Protein AF-A0A3N0DQQ3-F1 (afdb_monomer_lite)

pLDDT: mean 76.66, std 18.9, range [33.22, 97.44]

Sequence (135 aa):
MKTFFYFTVLVLVSVAINAQTIEINTVYLTKAGSRTKVYVDDNISRATQVFGAPSDTKDYFFEMDNKKGKIYTYNGNKVYTIDNKIVSFDIKTNKVLLGIDGNKTFKIGDKIMETKRVIPHGPDRTTTLIDLKFL

Organism: Sinomicrobium pectinilyticum (NCBI:txid1084421)

Structure (mmCIF, N/CA/C/O backbone):
data_AF-A0A3N0DQQ3-F1
#
_entry.id   AF-A0A3N0DQQ3-F1
#
loop_
_atom_site.group_PDB
_atom_site.id
_atom_site.type_symbol
_atom_site.label_atom_id
_atom_site.label_alt_id
_atom_site.label_comp_id
_atom_site.label_asym_id
_atom_site.label_entit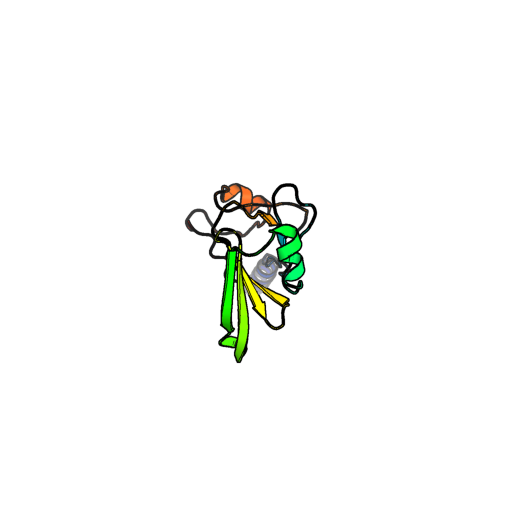y_id
_atom_site.label_seq_id
_atom_site.pdbx_PDB_ins_code
_atom_site.Cartn_x
_atom_site.Cartn_y
_atom_site.Cartn_z
_atom_site.occupancy
_atom_site.B_iso_or_equiv
_atom_site.auth_seq_id
_atom_site.auth_comp_id
_atom_site.auth_asym_id
_atom_site.auth_atom_id
_atom_site.pdbx_PDB_model_num
ATOM 1 N N . MET A 1 1 ? 13.206 4.659 -59.802 1.00 52.31 1 MET A N 1
ATOM 2 C CA . MET A 1 1 ? 14.107 4.713 -58.623 1.00 52.31 1 MET A CA 1
ATOM 3 C C . MET A 1 1 ? 13.576 5.506 -57.422 1.00 52.31 1 MET A C 1
ATOM 5 O O . MET A 1 1 ? 14.165 5.379 -56.363 1.00 52.31 1 MET A O 1
ATOM 9 N N . LYS A 1 2 ? 12.478 6.279 -57.511 1.00 45.12 2 LYS A N 1
ATOM 10 C CA . LYS A 1 2 ? 11.919 6.995 -56.339 1.00 45.12 2 LYS A CA 1
ATOM 11 C C . LYS A 1 2 ? 11.077 6.104 -55.412 1.00 45.12 2 LYS A C 1
ATOM 13 O O . LYS A 1 2 ? 11.059 6.313 -54.209 1.00 45.12 2 LYS A O 1
ATOM 18 N N . THR A 1 3 ? 10.447 5.063 -55.952 1.00 49.50 3 THR A N 1
ATOM 19 C CA . THR A 1 3 ? 9.556 4.146 -55.219 1.00 49.50 3 THR A CA 1
ATOM 20 C C . THR A 1 3 ? 10.288 3.229 -54.233 1.00 49.50 3 THR A C 1
ATOM 22 O O . THR A 1 3 ? 9.722 2.853 -53.216 1.00 49.50 3 THR A O 1
ATOM 25 N N . PHE A 1 4 ? 11.565 2.922 -54.491 1.00 49.66 4 PHE A N 1
ATOM 26 C CA . PHE A 1 4 ? 12.389 2.082 -53.609 1.00 49.66 4 PHE A CA 1
ATOM 27 C C . PHE A 1 4 ? 12.829 2.823 -52.333 1.00 49.66 4 PHE A C 1
ATOM 29 O O . PHE A 1 4 ? 13.098 2.197 -51.316 1.00 49.66 4 PHE A O 1
ATOM 36 N N . PHE A 1 5 ? 12.857 4.161 -52.374 1.00 50.91 5 PHE A N 1
ATOM 37 C CA . PHE A 1 5 ? 13.305 5.006 -51.265 1.00 50.91 5 PHE A CA 1
ATOM 38 C C . PHE A 1 5 ? 12.234 5.176 -50.174 1.00 50.91 5 PHE A C 1
ATOM 40 O O . PHE A 1 5 ? 12.557 5.333 -49.002 1.00 50.91 5 PHE A O 1
ATOM 47 N N . TYR A 1 6 ? 10.949 5.103 -50.535 1.00 52.97 6 TYR A N 1
ATOM 48 C CA . TYR A 1 6 ? 9.854 5.180 -49.559 1.00 52.97 6 TYR A CA 1
ATOM 49 C C . TYR A 1 6 ? 9.724 3.902 -48.721 1.00 52.97 6 TYR A C 1
ATOM 51 O O . TYR A 1 6 ? 9.336 3.971 -47.558 1.00 52.97 6 TYR A O 1
ATOM 59 N N . PHE A 1 7 ? 10.094 2.746 -49.282 1.00 52.38 7 PHE A N 1
ATOM 60 C CA . PHE A 1 7 ? 9.996 1.467 -48.579 1.00 52.38 7 PHE A CA 1
ATOM 61 C C . PHE A 1 7 ? 11.063 1.327 -47.482 1.00 52.38 7 PHE A C 1
ATOM 63 O O . PHE A 1 7 ? 10.773 0.829 -46.399 1.00 52.38 7 PHE A O 1
ATOM 70 N N . THR A 1 8 ? 12.278 1.838 -47.706 1.00 54.16 8 THR A N 1
ATOM 71 C CA . THR A 1 8 ? 13.352 1.835 -46.697 1.00 54.16 8 THR A CA 1
ATOM 72 C C . THR A 1 8 ? 13.105 2.814 -45.551 1.00 54.16 8 THR A C 1
ATOM 74 O O . THR A 1 8 ? 13.442 2.502 -44.412 1.00 54.16 8 THR A O 1
ATOM 77 N N . VAL A 1 9 ? 12.471 3.964 -45.808 1.00 56.81 9 VAL A N 1
ATOM 78 C CA . VAL A 1 9 ? 12.106 4.915 -44.743 1.00 56.81 9 VAL A CA 1
ATOM 79 C C . VAL A 1 9 ? 10.997 4.353 -43.846 1.00 56.81 9 VAL A C 1
ATOM 81 O O . VAL A 1 9 ? 11.048 4.554 -42.638 1.00 56.81 9 VAL A O 1
ATOM 84 N N . LEU A 1 10 ? 10.039 3.590 -44.387 1.00 51.88 10 LEU A N 1
ATOM 85 C CA . LEU A 1 10 ? 8.933 3.034 -43.594 1.00 51.88 10 LEU A CA 1
ATOM 86 C C . LEU A 1 10 ? 9.384 1.926 -42.619 1.00 51.88 10 LEU A C 1
ATOM 88 O O . LEU A 1 10 ? 8.867 1.841 -41.509 1.00 51.88 10 LEU A O 1
ATOM 92 N N . VAL A 1 11 ? 10.377 1.113 -43.001 1.00 55.00 11 VAL A N 1
ATOM 93 C CA . VAL A 1 11 ? 10.891 0.001 -42.172 1.00 55.00 11 VAL A CA 1
ATOM 94 C C . VAL A 1 11 ? 11.769 0.491 -41.007 1.00 55.00 11 VAL A C 1
ATOM 96 O O . VAL A 1 11 ? 11.850 -0.166 -39.971 1.00 55.00 11 VAL A O 1
ATOM 99 N N . LEU A 1 12 ? 12.395 1.668 -41.125 1.00 51.56 12 LEU A N 1
ATOM 100 C CA . LEU A 1 12 ? 13.224 2.240 -40.054 1.00 51.56 12 LEU A CA 1
ATOM 101 C C . LEU A 1 12 ? 12.407 2.878 -38.918 1.00 51.56 12 LEU A C 1
ATOM 103 O O . LEU A 1 12 ? 12.894 2.950 -37.792 1.00 51.56 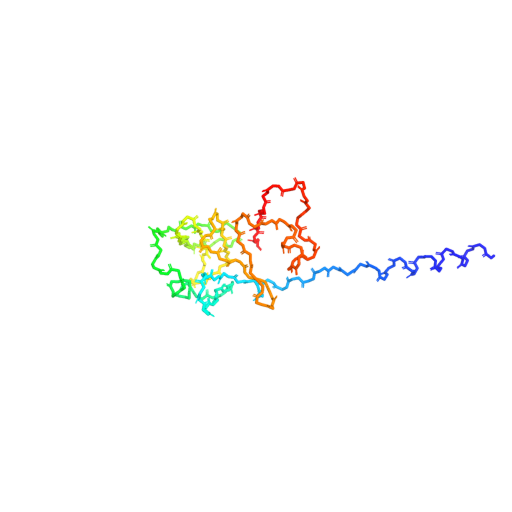12 LEU A O 1
ATOM 107 N N . VAL A 1 13 ? 11.167 3.307 -39.172 1.00 54.28 13 VAL A N 1
ATOM 108 C CA . VAL A 1 13 ? 10.329 3.963 -38.147 1.00 54.28 13 VAL A CA 1
ATOM 109 C C . VAL A 1 13 ? 9.654 2.946 -37.213 1.00 54.28 13 VAL A C 1
ATOM 111 O O . VAL A 1 13 ? 9.339 3.274 -36.072 1.00 54.28 13 VAL A O 1
ATOM 114 N N . SER A 1 14 ? 9.488 1.686 -37.631 1.00 50.72 14 SER A N 1
ATOM 115 C CA . SER A 1 14 ? 8.808 0.655 -36.828 1.00 50.72 14 SER A CA 1
ATOM 116 C C . SER A 1 14 ? 9.621 0.097 -35.651 1.00 50.72 14 SER A C 1
ATOM 118 O O . SER A 1 14 ? 9.061 -0.615 -34.825 1.00 50.72 14 SER A O 1
ATOM 120 N N . VAL A 1 15 ? 10.919 0.402 -35.538 1.00 54.41 15 VAL A N 1
ATOM 121 C CA . VAL A 1 15 ? 11.809 -0.236 -34.542 1.00 54.41 15 VAL A CA 1
ATOM 122 C C . VAL A 1 15 ? 11.965 0.560 -33.234 1.00 54.41 15 VAL A C 1
ATOM 124 O O . VAL A 1 15 ? 12.674 0.122 -32.334 1.00 54.41 15 VAL A O 1
ATOM 127 N N . ALA A 1 16 ? 11.317 1.721 -33.092 1.00 54.69 16 ALA A N 1
ATOM 128 C CA . ALA A 1 16 ? 11.574 2.644 -31.976 1.00 54.69 16 ALA A CA 1
ATOM 129 C C . ALA A 1 16 ? 10.427 2.788 -30.955 1.00 54.69 16 ALA A C 1
ATOM 131 O O . ALA A 1 16 ? 10.449 3.715 -30.148 1.00 54.69 16 ALA A O 1
ATOM 132 N N . ILE A 1 17 ? 9.438 1.891 -30.950 1.00 53.88 17 ILE A N 1
ATOM 133 C CA . ILE A 1 17 ? 8.350 1.914 -29.959 1.00 53.88 17 ILE A CA 1
ATOM 134 C C . ILE A 1 17 ? 8.542 0.744 -28.991 1.00 53.88 17 ILE A C 1
ATOM 136 O O . ILE A 1 17 ? 7.972 -0.328 -29.162 1.00 53.88 17 ILE A O 1
ATOM 140 N N . ASN A 1 18 ? 9.358 0.951 -27.957 1.00 54.47 18 ASN A N 1
ATOM 141 C CA . ASN A 1 18 ? 9.358 0.078 -26.786 1.00 54.47 18 ASN A CA 1
ATOM 142 C C . ASN A 1 18 ? 8.302 0.604 -25.810 1.00 54.47 18 ASN A C 1
ATOM 144 O O . ASN A 1 18 ? 8.567 1.531 -25.046 1.00 54.47 18 ASN A O 1
ATOM 148 N N . ALA A 1 19 ? 7.096 0.037 -25.847 1.00 53.28 19 ALA A N 1
ATOM 149 C CA . ALA A 1 19 ? 6.123 0.262 -24.785 1.00 53.28 19 ALA A CA 1
ATOM 150 C C . ALA A 1 19 ? 6.708 -0.268 -23.465 1.00 53.28 19 ALA A C 1
ATOM 152 O O . ALA A 1 19 ? 7.153 -1.415 -23.391 1.00 53.28 19 ALA A O 1
ATOM 153 N N . GLN A 1 20 ? 6.743 0.564 -22.421 1.00 58.34 20 GLN A N 1
ATOM 154 C CA . GLN A 1 20 ? 7.175 0.093 -21.109 1.00 58.34 20 GLN A CA 1
ATOM 155 C C . GLN A 1 20 ? 6.133 -0.867 -20.552 1.00 58.34 20 GLN A C 1
ATOM 157 O O . GLN A 1 20 ? 5.000 -0.473 -20.293 1.00 58.34 20 GLN A O 1
ATOM 162 N N . THR A 1 21 ? 6.534 -2.117 -20.347 1.00 59.94 21 THR A N 1
ATOM 163 C CA . THR A 1 21 ? 5.707 -3.101 -19.652 1.00 59.94 21 THR A CA 1
ATOM 164 C C . THR A 1 21 ? 6.112 -3.076 -18.185 1.00 59.94 21 THR A C 1
ATOM 166 O O . THR A 1 21 ? 7.126 -3.657 -17.809 1.00 59.94 21 THR A O 1
ATOM 169 N N . ILE A 1 22 ? 5.365 -2.335 -17.363 1.00 63.75 22 ILE A N 1
ATOM 170 C CA . ILE A 1 22 ? 5.439 -2.495 -15.908 1.00 63.75 22 ILE A CA 1
ATOM 171 C C . ILE A 1 22 ? 4.443 -3.589 -15.562 1.00 63.75 22 ILE A C 1
ATOM 173 O O . ILE A 1 22 ? 3.235 -3.395 -15.682 1.00 63.75 22 ILE A O 1
ATOM 177 N N . GLU A 1 23 ? 4.948 -4.745 -15.153 1.00 67.56 23 GLU A N 1
ATOM 178 C CA . GLU A 1 23 ? 4.090 -5.799 -14.632 1.00 67.56 23 GLU A CA 1
ATOM 179 C C . GLU A 1 23 ? 3.461 -5.322 -13.320 1.00 67.56 23 GLU A C 1
ATOM 181 O O . GLU A 1 23 ? 4.166 -5.045 -12.349 1.00 67.56 23 GLU A O 1
ATOM 186 N N . ILE A 1 24 ? 2.131 -5.227 -13.274 1.00 64.06 24 ILE A N 1
ATOM 187 C CA . ILE A 1 24 ? 1.386 -4.764 -12.089 1.00 64.06 24 ILE A CA 1
ATOM 188 C C . ILE A 1 24 ? 1.743 -5.579 -10.838 1.00 64.06 24 ILE A C 1
ATOM 190 O O . ILE A 1 24 ? 1.867 -5.019 -9.750 1.00 64.06 24 ILE A O 1
ATOM 194 N N . ASN A 1 25 ? 2.036 -6.869 -11.006 1.00 69.62 25 ASN A N 1
ATOM 195 C CA . ASN A 1 25 ? 2.428 -7.778 -9.926 1.00 69.62 25 ASN A CA 1
ATOM 196 C C . ASN A 1 25 ? 3.780 -7.417 -9.280 1.00 69.62 25 ASN A C 1
ATOM 198 O O . ASN A 1 25 ? 4.142 -7.971 -8.244 1.00 69.62 25 ASN A O 1
ATOM 202 N N . THR A 1 26 ? 4.538 -6.487 -9.867 1.00 77.00 26 THR A N 1
ATOM 203 C CA . THR A 1 26 ? 5.810 -5.991 -9.318 1.00 77.00 26 THR A CA 1
ATOM 204 C C . THR A 1 26 ? 5.642 -4.743 -8.454 1.00 77.00 26 THR A C 1
ATOM 206 O O . THR A 1 26 ? 6.581 -4.353 -7.754 1.00 77.00 26 THR A O 1
ATOM 209 N N . VAL A 1 27 ? 4.456 -4.128 -8.467 1.00 83.44 27 VAL A N 1
ATOM 210 C CA . VAL A 1 27 ? 4.138 -2.946 -7.666 1.00 83.44 27 VAL A CA 1
ATOM 211 C C . VAL A 1 27 ? 3.733 -3.384 -6.263 1.00 83.44 27 VAL A C 1
ATOM 213 O O . VAL A 1 27 ? 2.863 -4.235 -6.087 1.00 83.44 27 VAL A O 1
ATOM 216 N N . TYR A 1 28 ? 4.357 -2.791 -5.247 1.00 90.00 28 TYR A N 1
ATOM 217 C CA . TYR A 1 28 ? 4.082 -3.130 -3.855 1.00 90.00 28 TYR A CA 1
ATOM 218 C C . TYR A 1 28 ? 4.030 -1.915 -2.943 1.00 90.00 28 TYR A C 1
ATOM 220 O O . TYR A 1 28 ? 4.707 -0.910 -3.154 1.00 90.00 28 TYR A O 1
ATOM 228 N N . LEU A 1 29 ? 3.294 -2.053 -1.847 1.00 91.31 29 LEU A N 1
ATOM 229 C CA . LEU A 1 29 ? 3.358 -1.141 -0.719 1.00 91.31 29 LEU A CA 1
ATOM 230 C C . LEU A 1 29 ? 4.270 -1.690 0.370 1.00 91.31 29 LEU A C 1
ATOM 232 O O . LEU A 1 29 ? 4.338 -2.893 0.630 1.00 91.31 29 LEU A O 1
ATOM 236 N N . THR A 1 30 ? 4.950 -0.788 1.064 1.00 92.62 30 THR A N 1
ATOM 237 C CA . THR A 1 30 ? 5.681 -1.121 2.281 1.00 92.62 30 THR A CA 1
ATOM 238 C C . THR A 1 30 ? 5.736 0.064 3.243 1.00 92.62 30 THR A C 1
ATOM 240 O O . THR A 1 30 ? 5.342 1.186 2.921 1.00 92.62 30 THR A O 1
ATOM 243 N N . LYS A 1 31 ? 6.213 -0.187 4.459 1.00 91.44 31 LYS A N 1
ATOM 244 C CA . LYS A 1 31 ? 6.480 0.835 5.472 1.00 91.44 31 LYS A CA 1
ATOM 245 C C . LYS A 1 31 ? 7.987 1.043 5.570 1.00 91.44 31 LYS A C 1
ATOM 247 O O . LYS A 1 31 ? 8.746 0.081 5.478 1.00 91.44 31 LYS A O 1
ATOM 252 N N . ALA A 1 32 ? 8.431 2.277 5.798 1.00 86.56 32 ALA A N 1
ATOM 253 C CA . ALA A 1 32 ? 9.847 2.554 6.035 1.00 86.56 32 ALA A CA 1
ATOM 254 C C . ALA A 1 32 ? 10.406 1.659 7.162 1.00 86.56 32 ALA A C 1
ATOM 256 O O . ALA A 1 32 ? 9.809 1.562 8.235 1.00 86.56 32 ALA A O 1
ATOM 257 N N . GLY A 1 33 ? 11.525 0.980 6.892 1.00 84.38 33 GLY A N 1
ATOM 258 C CA . GLY A 1 33 ? 12.158 0.027 7.813 1.00 84.38 33 GLY A CA 1
ATOM 259 C C . GLY A 1 33 ? 11.542 -1.380 7.833 1.00 84.38 33 GLY A C 1
ATOM 260 O O . GLY A 1 33 ? 12.116 -2.278 8.445 1.00 84.38 33 GLY A O 1
ATOM 261 N N . SER A 1 34 ? 10.417 -1.610 7.150 1.00 87.31 34 SER A N 1
ATOM 262 C CA . SER A 1 34 ? 9.841 -2.946 6.984 1.00 87.31 34 SER A CA 1
ATOM 263 C C . SER A 1 34 ? 10.536 -3.699 5.850 1.00 87.31 34 SER A C 1
ATOM 265 O O . SER A 1 34 ? 10.813 -3.138 4.793 1.00 87.31 34 SER A O 1
ATOM 267 N N . ARG A 1 35 ? 10.778 -5.000 6.046 1.00 85.69 35 ARG A N 1
ATOM 268 C CA . ARG A 1 35 ? 11.185 -5.920 4.965 1.00 85.69 35 ARG A CA 1
ATOM 269 C C . ARG A 1 35 ? 9.990 -6.540 4.245 1.00 85.69 35 ARG A C 1
ATOM 271 O O . ARG A 1 35 ? 10.146 -7.169 3.203 1.00 85.69 35 ARG A O 1
ATOM 278 N N . THR A 1 36 ? 8.802 -6.380 4.815 1.00 90.06 36 THR A N 1
ATOM 279 C CA . THR A 1 36 ? 7.573 -6.968 4.305 1.00 90.06 36 THR A CA 1
ATOM 280 C C . THR A 1 36 ? 6.955 -6.054 3.258 1.00 90.06 36 THR A C 1
ATOM 282 O O . THR A 1 36 ? 6.789 -4.850 3.477 1.00 90.06 36 THR A O 1
ATOM 285 N N . LYS A 1 37 ? 6.604 -6.654 2.125 1.00 92.12 37 LYS A N 1
ATOM 286 C CA . LYS A 1 37 ? 5.952 -6.018 0.983 1.00 92.12 37 LYS A CA 1
ATOM 287 C C . LYS A 1 37 ? 4.517 -6.533 0.880 1.00 92.12 37 LYS A C 1
ATOM 289 O O . LYS A 1 37 ? 4.250 -7.668 1.285 1.00 92.12 37 LYS A O 1
ATOM 294 N N . VAL A 1 38 ? 3.635 -5.673 0.389 1.00 92.94 38 VAL A N 1
ATOM 295 C CA . VAL A 1 38 ? 2.212 -5.940 0.172 1.00 92.94 38 VAL A CA 1
ATOM 296 C C . VAL A 1 38 ? 1.925 -5.708 -1.302 1.00 92.94 38 VAL A C 1
ATOM 298 O O . VAL A 1 38 ? 2.095 -4.587 -1.778 1.00 92.94 38 VAL A O 1
ATOM 301 N N . TYR A 1 39 ? 1.518 -6.750 -2.003 1.00 92.56 39 TYR A N 1
ATOM 302 C CA . TYR A 1 39 ? 1.231 -6.726 -3.432 1.00 92.56 39 TYR A CA 1
ATOM 303 C C . TYR A 1 39 ? -0.278 -6.710 -3.690 1.00 92.56 39 TYR A C 1
ATOM 305 O O . TYR A 1 39 ? -1.089 -6.925 -2.785 1.00 92.56 39 TYR A O 1
ATOM 313 N N . VAL A 1 40 ? -0.658 -6.452 -4.939 1.00 90.69 40 VAL A N 1
ATOM 314 C CA . VAL A 1 40 ? -1.984 -6.851 -5.434 1.00 90.69 40 VAL A CA 1
ATOM 315 C C . VAL A 1 40 ? -2.097 -8.382 -5.338 1.00 90.69 40 VAL A C 1
ATOM 317 O O . VAL A 1 40 ? -1.084 -9.077 -5.347 1.00 90.69 40 VAL A O 1
ATOM 320 N N . ASP A 1 41 ? -3.313 -8.894 -5.161 1.00 92.62 41 ASP A N 1
ATOM 321 C CA . ASP A 1 41 ? -3.669 -10.298 -4.898 1.00 92.62 41 ASP A CA 1
ATOM 322 C C . ASP A 1 41 ? -3.232 -10.885 -3.548 1.00 92.62 41 ASP A C 1
ATOM 324 O O . ASP A 1 41 ? -3.725 -11.954 -3.160 1.00 92.62 41 ASP A O 1
ATOM 328 N N . ASP A 1 42 ? -2.394 -10.185 -2.776 1.00 94.69 42 ASP A N 1
ATOM 329 C CA . ASP A 1 42 ? -2.103 -10.581 -1.400 1.00 94.69 42 ASP A CA 1
ATOM 330 C C . ASP A 1 42 ? -3.384 -10.601 -0.555 1.00 94.69 42 ASP A C 1
ATOM 332 O O . ASP A 1 42 ? -4.327 -9.826 -0.742 1.00 94.69 42 ASP A O 1
ATOM 336 N N . ASN A 1 43 ? -3.405 -11.469 0.455 1.00 96.81 43 ASN A N 1
ATOM 337 C CA . ASN A 1 43 ? -4.460 -11.443 1.457 1.00 96.81 43 ASN A CA 1
ATOM 338 C C . ASN A 1 43 ? -4.343 -10.178 2.325 1.00 96.81 43 ASN A C 1
ATOM 340 O O . ASN A 1 43 ? -3.243 -9.784 2.715 1.00 96.81 43 ASN A O 1
ATOM 344 N N . ILE A 1 44 ? -5.473 -9.592 2.729 1.00 96.25 44 ILE A N 1
ATOM 345 C CA . ILE A 1 44 ? -5.489 -8.385 3.573 1.00 96.25 44 ILE A CA 1
ATOM 346 C C . ILE A 1 44 ? -4.708 -8.527 4.892 1.00 96.25 44 ILE A C 1
ATOM 348 O O . ILE A 1 44 ? -4.157 -7.549 5.400 1.00 96.25 44 ILE A O 1
ATOM 352 N N . SER A 1 45 ? -4.577 -9.742 5.435 1.00 96.12 45 SER A N 1
ATOM 353 C CA . SER A 1 45 ? -3.731 -10.004 6.608 1.00 96.12 45 SER A CA 1
ATOM 354 C C . SER A 1 45 ? -2.278 -9.562 6.402 1.00 96.12 45 SER A C 1
ATOM 356 O O . SER A 1 45 ? -1.643 -9.103 7.352 1.00 96.12 45 SER A O 1
ATOM 358 N N . ARG A 1 46 ? -1.768 -9.604 5.164 1.00 95.38 46 ARG A N 1
ATOM 359 C CA . ARG A 1 46 ? -0.435 -9.111 4.808 1.00 95.38 46 ARG A CA 1
ATOM 360 C C . ARG A 1 46 ? -0.320 -7.605 5.012 1.00 95.38 46 ARG A C 1
ATOM 362 O O . ARG A 1 46 ? 0.645 -7.151 5.620 1.00 95.38 46 ARG A O 1
ATOM 369 N N . ALA A 1 47 ? -1.322 -6.834 4.590 1.00 94.31 47 ALA A N 1
ATOM 370 C CA . ALA A 1 47 ? -1.371 -5.396 4.848 1.00 94.31 47 ALA A CA 1
ATOM 371 C C . ALA A 1 47 ? -1.416 -5.103 6.353 1.00 94.31 47 ALA A C 1
ATOM 373 O O . ALA A 1 47 ? -0.675 -4.247 6.834 1.00 94.31 47 ALA A O 1
ATOM 374 N N . THR A 1 48 ? -2.201 -5.870 7.113 1.00 94.25 48 THR A N 1
ATOM 375 C CA . THR A 1 48 ? -2.277 -5.737 8.575 1.00 94.25 48 THR A CA 1
ATOM 376 C C . THR A 1 48 ? -0.938 -6.034 9.262 1.00 94.25 48 THR A C 1
ATOM 378 O O . THR A 1 48 ? -0.571 -5.346 10.212 1.00 94.25 48 THR A O 1
ATOM 381 N N . GLN A 1 49 ? -0.149 -6.989 8.758 1.00 93.88 49 GLN A N 1
ATOM 382 C CA . GLN A 1 49 ? 1.208 -7.252 9.262 1.00 93.88 49 GLN A CA 1
ATOM 383 C C . GLN A 1 49 ? 2.162 -6.065 9.047 1.00 93.88 49 GLN A C 1
ATOM 385 O O . GLN A 1 49 ? 3.020 -5.811 9.890 1.00 93.88 49 GLN A O 1
ATOM 390 N N . VAL A 1 50 ? 2.039 -5.343 7.927 1.00 93.25 50 VAL A N 1
ATOM 391 C CA . VAL A 1 50 ? 2.950 -4.233 7.584 1.00 93.25 50 VAL A CA 1
ATOM 392 C C . VAL A 1 50 ? 2.519 -2.911 8.209 1.00 93.25 50 VAL A C 1
ATOM 394 O O . VAL A 1 50 ? 3.350 -2.148 8.709 1.00 93.25 50 VAL A O 1
ATOM 397 N N . PHE A 1 51 ? 1.224 -2.620 8.160 1.00 93.00 51 PHE A N 1
ATOM 398 C CA . PHE A 1 51 ? 0.675 -1.315 8.514 1.00 93.00 51 PHE A CA 1
ATOM 399 C C . PHE A 1 51 ? 0.027 -1.285 9.904 1.00 93.00 51 PHE A C 1
ATOM 401 O O . PHE A 1 51 ? -0.264 -0.195 10.397 1.00 93.00 51 PHE A O 1
ATOM 408 N N . GLY A 1 52 ? -0.122 -2.440 10.561 1.00 93.31 52 GLY A N 1
ATOM 409 C CA . GLY A 1 52 ? -0.847 -2.587 11.823 1.00 93.31 52 GLY A CA 1
ATOM 410 C C . GLY A 1 52 ? -2.350 -2.740 11.597 1.00 93.31 52 GLY A C 1
ATOM 411 O O . GLY A 1 52 ? -2.791 -3.050 10.494 1.00 93.31 52 GLY A O 1
ATOM 412 N N . ALA A 1 53 ? -3.154 -2.526 12.637 1.00 95.44 53 ALA A N 1
ATOM 413 C CA . ALA A 1 53 ? -4.608 -2.550 12.500 1.00 95.44 53 ALA A CA 1
ATOM 414 C C . ALA A 1 53 ? -5.114 -1.362 11.651 1.00 95.44 53 ALA A C 1
ATOM 416 O O . ALA A 1 53 ? -4.568 -0.257 11.758 1.00 95.44 53 ALA A O 1
ATOM 417 N N . PRO A 1 54 ? -6.153 -1.557 10.817 1.00 96.25 54 PRO A N 1
ATOM 418 C CA . PRO A 1 54 ? -6.799 -0.457 10.111 1.00 96.25 54 PRO A CA 1
ATOM 419 C C . PRO A 1 54 ? -7.493 0.478 11.110 1.00 96.25 54 PRO A C 1
ATOM 421 O O . PRO A 1 54 ? -8.031 0.037 12.123 1.00 96.25 54 PRO A O 1
ATOM 424 N N . SER A 1 55 ? -7.520 1.773 10.806 1.00 96.56 55 SER A N 1
ATOM 425 C CA . SER A 1 55 ? -8.270 2.765 11.584 1.00 96.56 55 SER A CA 1
ATOM 426 C C . SER A 1 55 ? -9.770 2.741 11.284 1.00 96.56 55 SER A C 1
ATOM 428 O O . SER A 1 55 ? -10.556 3.245 12.075 1.00 96.56 55 SER A O 1
ATOM 430 N N . ASP A 1 56 ? -10.159 2.216 10.120 1.00 97.44 56 ASP A N 1
ATOM 431 C CA . ASP A 1 56 ? -11.551 2.101 9.680 1.00 97.44 56 ASP A CA 1
ATOM 432 C C . ASP A 1 56 ? -11.684 0.954 8.669 1.00 97.44 56 ASP A C 1
ATOM 434 O O . ASP A 1 56 ? -10.754 0.689 7.901 1.00 97.44 56 ASP A O 1
ATOM 438 N N . THR A 1 57 ? -12.828 0.272 8.664 1.00 97.44 57 THR A N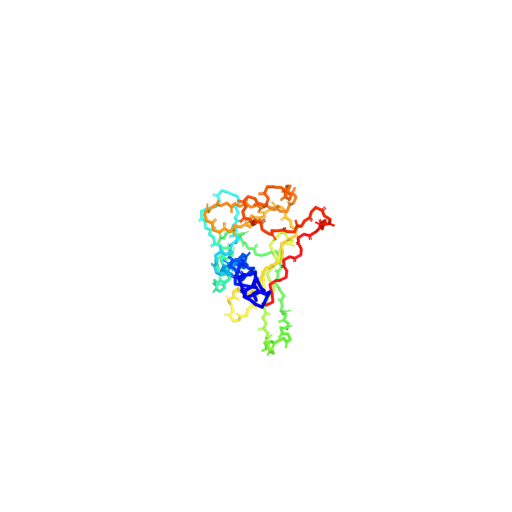 1
ATOM 439 C CA . THR A 1 57 ? -13.167 -0.777 7.692 1.00 97.44 57 THR A CA 1
ATOM 440 C C . THR A 1 57 ? -14.612 -0.604 7.252 1.00 97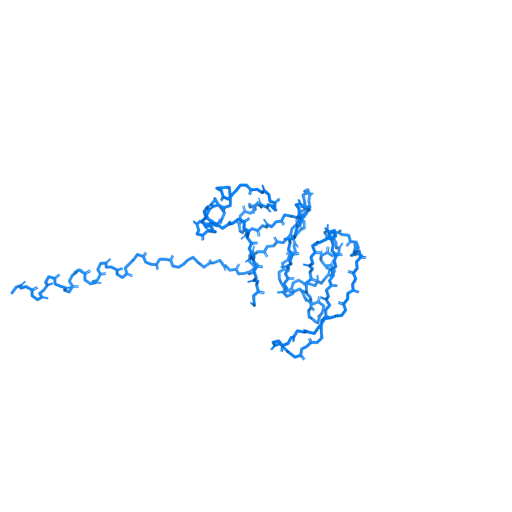.44 57 THR A C 1
ATOM 442 O O . THR A 1 57 ? -15.514 -0.588 8.085 1.00 97.44 57 THR A O 1
ATOM 445 N N . LYS A 1 58 ? -14.836 -0.497 5.941 1.00 96.75 58 LYS A N 1
ATOM 446 C CA . LYS A 1 58 ? -16.164 -0.269 5.356 1.00 96.75 58 LYS A CA 1
ATOM 447 C C . LYS A 1 58 ? -16.441 -1.246 4.233 1.00 96.75 58 LYS A C 1
ATOM 449 O O . LYS A 1 58 ? -15.539 -1.563 3.462 1.00 96.75 58 LYS A O 1
ATOM 454 N N . ASP A 1 59 ? -17.687 -1.683 4.124 1.00 95.94 59 ASP A N 1
ATOM 455 C CA . ASP A 1 59 ? -18.132 -2.429 2.953 1.00 95.94 59 ASP A CA 1
ATOM 456 C C . ASP A 1 59 ? -18.229 -1.484 1.747 1.00 95.94 59 ASP A C 1
ATOM 458 O O . ASP A 1 59 ? -18.602 -0.315 1.877 1.00 95.94 59 ASP A O 1
ATOM 462 N N . TYR A 1 60 ? -17.864 -1.989 0.573 1.00 91.50 60 TYR A N 1
ATOM 463 C CA . TYR A 1 60 ? -17.896 -1.250 -0.683 1.00 91.50 60 TYR A CA 1
ATOM 464 C C . TYR A 1 60 ? -18.372 -2.149 -1.814 1.00 91.50 60 TYR A C 1
ATOM 466 O O . TYR A 1 60 ? -18.055 -3.339 -1.855 1.00 91.50 60 TYR A O 1
ATOM 474 N N . PHE A 1 61 ? -19.156 -1.581 -2.721 1.00 91.31 61 PHE A N 1
ATOM 475 C CA . PHE A 1 61 ? -19.665 -2.291 -3.881 1.00 91.31 61 PHE A CA 1
ATOM 476 C C . PHE A 1 61 ? -18.805 -1.950 -5.097 1.00 91.31 61 PHE A C 1
ATOM 478 O O . PHE A 1 61 ? -18.740 -0.794 -5.508 1.00 91.31 61 PHE A O 1
ATOM 485 N N . PHE A 1 62 ? -18.127 -2.959 -5.640 1.00 85.38 62 PHE A N 1
ATOM 486 C CA . PHE A 1 62 ? -17.315 -2.839 -6.844 1.00 85.38 62 PHE A CA 1
ATOM 487 C C . PHE A 1 62 ? -18.227 -3.050 -8.052 1.00 85.38 62 PHE A C 1
ATOM 489 O O . PHE A 1 62 ? -18.563 -4.185 -8.389 1.00 85.38 62 PHE A O 1
ATOM 496 N N . GLU A 1 63 ? -18.657 -1.947 -8.670 1.00 82.81 63 GLU A N 1
ATOM 497 C CA . GLU A 1 63 ? -19.644 -1.956 -9.761 1.00 82.81 63 GLU A CA 1
ATOM 498 C C . GLU A 1 63 ? -19.184 -2.783 -10.967 1.00 82.81 63 GLU A C 1
ATOM 500 O O . GLU A 1 63 ? -19.989 -3.502 -11.552 1.00 82.81 63 GLU A O 1
ATOM 505 N N . MET A 1 64 ? -17.890 -2.730 -11.297 1.00 79.12 64 MET A N 1
ATOM 506 C CA . MET A 1 64 ? -17.323 -3.455 -12.440 1.00 79.12 64 MET A CA 1
ATOM 507 C C . MET A 1 64 ? -17.415 -4.977 -12.286 1.00 79.12 64 MET A C 1
ATOM 509 O O . MET A 1 64 ? -17.660 -5.676 -13.265 1.00 79.12 64 MET A O 1
ATOM 513 N N . ASP A 1 65 ? -17.279 -5.478 -11.059 1.00 80.50 65 ASP A N 1
ATOM 514 C CA . ASP A 1 65 ? -17.263 -6.914 -10.770 1.00 80.50 65 ASP A CA 1
ATOM 515 C C . ASP A 1 65 ? -18.598 -7.430 -10.225 1.00 80.50 65 ASP A C 1
ATOM 517 O O . ASP A 1 65 ? -18.737 -8.626 -9.966 1.00 80.50 65 ASP A O 1
ATOM 521 N N . ASN A 1 66 ? -19.577 -6.542 -10.000 1.00 88.25 66 ASN A N 1
ATOM 522 C CA . ASN A 1 66 ? -20.831 -6.841 -9.303 1.00 88.25 66 ASN A CA 1
ATOM 523 C C . ASN A 1 66 ? -20.597 -7.586 -7.967 1.00 88.25 66 ASN A C 1
ATOM 525 O O . ASN A 1 66 ? -21.339 -8.496 -7.585 1.00 88.25 66 ASN A O 1
ATOM 529 N N . LYS A 1 67 ? -19.522 -7.219 -7.256 1.00 90.69 67 LYS A N 1
ATOM 530 C CA . LYS A 1 67 ? -19.088 -7.868 -6.014 1.00 90.69 67 LYS A CA 1
ATOM 531 C C . LYS A 1 67 ? -19.059 -6.888 -4.852 1.00 90.69 67 LYS A C 1
ATOM 533 O O . LYS A 1 67 ? -18.702 -5.717 -4.984 1.00 90.69 67 LYS A O 1
ATOM 538 N N . LYS A 1 68 ? -19.397 -7.399 -3.668 1.00 91.88 68 LYS A N 1
ATOM 539 C CA . LYS A 1 68 ? -19.135 -6.701 -2.409 1.00 91.88 68 LYS A CA 1
ATOM 540 C C . LYS A 1 68 ? -17.705 -6.983 -1.986 1.00 91.88 68 LYS A C 1
ATOM 542 O O . LYS A 1 68 ? -17.272 -8.130 -1.960 1.00 91.88 68 LYS A O 1
ATOM 547 N N . GLY A 1 69 ? -17.010 -5.937 -1.594 1.00 94.75 69 GLY A N 1
ATOM 548 C CA . GLY A 1 69 ? -15.710 -6.043 -0.974 1.00 94.75 69 GLY A CA 1
ATOM 549 C C . GLY A 1 69 ? -15.578 -5.057 0.173 1.00 94.75 69 GLY A C 1
ATOM 550 O O . GLY A 1 69 ? -16.575 -4.557 0.701 1.00 94.75 69 GLY A O 1
ATOM 551 N N . LYS A 1 70 ? -14.343 -4.807 0.597 1.00 96.94 70 LYS A N 1
ATOM 552 C CA . LYS A 1 70 ? -14.054 -3.973 1.766 1.00 96.94 70 LYS A CA 1
ATOM 553 C C . LYS A 1 70 ? -12.962 -2.964 1.477 1.00 96.94 70 LYS A C 1
ATOM 555 O O . LYS A 1 70 ? -11.998 -3.258 0.770 1.00 96.94 70 LYS A O 1
ATOM 560 N N . ILE A 1 71 ? -13.106 -1.796 2.086 1.00 97.06 71 ILE A N 1
ATOM 561 C CA . ILE A 1 71 ? -12.104 -0.739 2.134 1.00 97.06 71 ILE A CA 1
ATOM 562 C C . ILE A 1 71 ? -11.515 -0.726 3.537 1.00 97.06 71 ILE A C 1
ATOM 564 O O . ILE A 1 71 ? -12.231 -0.482 4.508 1.00 97.06 71 ILE A O 1
ATOM 568 N N . TYR A 1 72 ? -10.207 -0.930 3.628 1.00 97.19 72 TYR A N 1
ATOM 569 C CA . TYR A 1 72 ? -9.437 -0.825 4.860 1.00 97.19 72 TYR A CA 1
ATOM 570 C C . TYR A 1 72 ? -8.648 0.478 4.845 1.00 97.19 72 TYR A C 1
ATOM 572 O O . TYR A 1 72 ? -7.852 0.715 3.936 1.00 97.19 72 TYR A O 1
ATOM 580 N N . THR A 1 73 ? -8.860 1.332 5.842 1.00 96.25 73 THR A N 1
ATOM 581 C CA . THR A 1 73 ? -8.141 2.606 5.946 1.00 96.25 73 THR A CA 1
ATOM 582 C C . THR A 1 73 ? -6.963 2.468 6.901 1.00 96.25 73 THR A C 1
ATOM 584 O O . THR A 1 73 ? -7.142 2.129 8.066 1.00 96.25 73 THR A O 1
ATOM 587 N N . TYR A 1 74 ? -5.761 2.795 6.430 1.00 94.12 74 TYR A N 1
ATOM 588 C CA . TYR A 1 74 ? -4.523 2.812 7.204 1.00 94.12 74 TYR A CA 1
ATOM 589 C C . TYR A 1 74 ? -3.895 4.203 7.138 1.00 94.12 74 TYR A C 1
ATOM 591 O O . TYR A 1 74 ? -3.265 4.577 6.146 1.00 94.12 74 TYR A O 1
ATOM 599 N N . ASN A 1 75 ? -4.038 4.984 8.213 1.00 89.69 75 ASN A N 1
ATOM 600 C CA . ASN A 1 75 ? -3.469 6.335 8.305 1.00 89.69 75 ASN A CA 1
ATOM 601 C C . ASN A 1 75 ? -3.832 7.235 7.100 1.00 89.69 75 ASN A C 1
ATOM 603 O O . ASN A 1 75 ? -2.969 7.915 6.541 1.00 89.69 75 ASN A O 1
ATOM 607 N N . GLY A 1 76 ? -5.096 7.194 6.668 1.00 90.06 76 GLY A N 1
ATOM 608 C CA . GLY A 1 76 ? -5.609 7.971 5.532 1.00 90.06 76 GLY A CA 1
ATOM 609 C C . GLY A 1 76 ? -5.359 7.363 4.146 1.00 90.06 76 GLY A C 1
ATOM 610 O O . GLY A 1 76 ? -5.952 7.836 3.180 1.00 90.06 76 GLY A O 1
ATOM 611 N N . ASN A 1 77 ? -4.544 6.309 4.039 1.00 92.06 77 ASN A N 1
ATOM 612 C CA . ASN A 1 77 ? -4.419 5.500 2.823 1.00 92.06 77 ASN A CA 1
ATOM 613 C C . ASN A 1 77 ? -5.477 4.398 2.830 1.00 92.06 77 ASN A C 1
ATOM 615 O O . ASN A 1 77 ? -5.873 3.946 3.906 1.00 92.06 77 ASN A O 1
ATOM 619 N N . LYS A 1 78 ? -5.918 3.940 1.662 1.00 95.06 78 LYS A N 1
ATOM 620 C CA . LYS A 1 78 ? -6.950 2.908 1.545 1.00 95.06 78 LYS A CA 1
ATOM 621 C C . LYS A 1 78 ? -6.429 1.694 0.793 1.00 95.06 78 LYS A C 1
ATOM 623 O O . LYS A 1 78 ? -5.731 1.827 -0.208 1.00 95.06 78 LYS A O 1
ATOM 628 N N . VAL A 1 79 ? -6.812 0.521 1.277 1.00 95.12 79 VAL A N 1
ATOM 629 C CA . VAL A 1 79 ? -6.603 -0.771 0.623 1.00 95.12 79 VAL A CA 1
ATOM 630 C C . VAL A 1 79 ? -7.975 -1.340 0.292 1.00 95.12 79 VAL A C 1
ATOM 632 O O . VAL A 1 79 ? -8.822 -1.474 1.177 1.00 95.12 79 VAL A O 1
ATOM 635 N N . TYR A 1 80 ? -8.196 -1.642 -0.979 1.00 94.88 80 TYR A N 1
ATOM 636 C CA . TYR A 1 80 ? -9.446 -2.174 -1.504 1.00 94.88 80 TYR A CA 1
ATOM 637 C C . TYR A 1 80 ? -9.316 -3.680 -1.656 1.00 94.88 80 TYR A C 1
ATOM 639 O O . TYR A 1 80 ? -8.292 -4.171 -2.134 1.00 94.88 80 TYR A O 1
ATOM 647 N N . THR A 1 81 ? -10.347 -4.411 -1.247 1.00 95.81 81 THR A N 1
ATOM 648 C CA . THR A 1 81 ? -10.331 -5.872 -1.280 1.00 95.81 81 THR A CA 1
ATOM 649 C C . THR A 1 81 ? -11.623 -6.454 -1.810 1.00 95.81 81 THR A C 1
ATOM 651 O O . THR A 1 81 ? -12.694 -5.917 -1.537 1.00 95.81 81 THR A O 1
ATOM 654 N N . ILE A 1 82 ? -11.508 -7.595 -2.481 1.00 94.94 82 ILE A N 1
ATOM 655 C CA . ILE A 1 82 ? -12.604 -8.482 -2.874 1.00 94.94 82 ILE A CA 1
ATOM 656 C C . ILE A 1 82 ? -12.198 -9.891 -2.429 1.00 94.94 82 ILE A C 1
ATOM 658 O O . ILE A 1 82 ? -11.042 -10.273 -2.589 1.00 94.94 82 ILE A O 1
ATOM 662 N N . ASP A 1 83 ? -13.110 -10.654 -1.819 1.00 94.12 83 ASP A N 1
ATOM 663 C CA . ASP A 1 83 ? -12.832 -12.022 -1.346 1.00 94.12 83 ASP A CA 1
ATOM 664 C C . ASP A 1 83 ? -11.568 -12.115 -0.446 1.00 94.12 83 ASP A C 1
ATOM 666 O O . ASP A 1 83 ? -10.769 -13.047 -0.536 1.00 94.12 83 ASP A O 1
ATOM 670 N N . ASN A 1 84 ? -11.364 -11.111 0.424 1.00 94.44 84 ASN A N 1
ATOM 671 C CA . ASN A 1 84 ? -10.184 -10.908 1.290 1.00 94.44 84 ASN A CA 1
ATOM 672 C C . ASN A 1 84 ? -8.832 -10.741 0.568 1.00 94.44 84 ASN A C 1
ATOM 674 O O . ASN A 1 84 ? -7.791 -10.681 1.235 1.00 94.44 84 ASN A O 1
ATOM 678 N N . LYS A 1 85 ? -8.833 -10.632 -0.760 1.00 95.19 85 LYS A N 1
ATOM 679 C CA . LYS A 1 85 ? -7.655 -10.321 -1.568 1.00 95.19 85 LYS A CA 1
ATOM 680 C C . LYS A 1 85 ? -7.614 -8.851 -1.912 1.00 95.19 85 LYS A C 1
ATOM 682 O O . LYS A 1 85 ? -8.647 -8.228 -2.138 1.00 95.19 85 LYS A O 1
ATOM 687 N N . ILE A 1 86 ? -6.415 -8.302 -1.937 1.00 94.12 86 ILE A N 1
ATOM 688 C CA . ILE A 1 86 ? -6.165 -6.918 -2.295 1.00 94.12 86 ILE A CA 1
ATOM 689 C C . ILE A 1 86 ? -6.307 -6.756 -3.805 1.00 94.12 86 ILE A C 1
ATOM 691 O O . ILE A 1 86 ? -5.633 -7.441 -4.562 1.00 94.12 86 ILE A O 1
ATOM 695 N N . VAL A 1 87 ? -7.150 -5.818 -4.229 1.00 91.94 87 VAL A N 1
ATOM 696 C CA . VAL A 1 87 ? -7.376 -5.522 -5.654 1.00 91.94 87 VAL A CA 1
ATOM 697 C C . VAL A 1 87 ? -6.825 -4.160 -6.059 1.00 91.94 87 VAL A C 1
ATOM 699 O O . VAL A 1 87 ? -6.460 -3.960 -7.208 1.00 91.94 87 VAL A O 1
ATOM 702 N N . SER A 1 88 ? -6.748 -3.208 -5.124 1.00 90.00 88 SER A N 1
ATOM 703 C CA . SER A 1 88 ? -6.276 -1.856 -5.423 1.00 90.00 88 SER A CA 1
ATOM 704 C C . SER A 1 88 ? -5.851 -1.102 -4.162 1.00 90.00 88 SER A C 1
ATOM 706 O O . SER A 1 88 ? -6.172 -1.486 -3.030 1.00 90.00 88 SER A O 1
ATOM 708 N N . PHE A 1 89 ? -5.153 0.012 -4.366 1.00 90.69 89 PHE A N 1
ATOM 709 C CA . PHE A 1 89 ? -4.656 0.899 -3.323 1.00 90.69 89 PHE A CA 1
ATOM 710 C C . PHE A 1 89 ? -4.908 2.366 -3.684 1.00 90.69 89 PHE A C 1
ATOM 712 O O . PHE A 1 89 ? -4.761 2.759 -4.834 1.00 90.69 89 PHE A O 1
ATOM 719 N N . ASP A 1 90 ? -5.207 3.192 -2.683 1.00 90.50 90 ASP A N 1
ATOM 720 C CA . ASP A 1 90 ? -5.286 4.654 -2.802 1.00 90.50 90 ASP A CA 1
ATOM 721 C C . ASP A 1 90 ? -4.380 5.273 -1.728 1.00 90.50 90 ASP A C 1
ATOM 723 O O . ASP A 1 90 ? -4.648 5.179 -0.524 1.00 90.50 90 ASP A O 1
ATOM 727 N N . ILE A 1 91 ? -3.256 5.845 -2.168 1.00 89.44 91 ILE A N 1
ATOM 728 C CA . ILE A 1 91 ? -2.200 6.371 -1.298 1.00 89.44 91 ILE A CA 1
ATOM 729 C C . ILE A 1 91 ? -2.269 7.895 -1.283 1.00 89.44 91 ILE A C 1
ATOM 731 O O . ILE A 1 91 ? -1.977 8.555 -2.275 1.00 89.44 91 ILE A O 1
ATOM 735 N N . LYS A 1 92 ? -2.614 8.458 -0.123 1.00 87.50 92 LYS A N 1
ATOM 736 C CA . LYS A 1 92 ? -2.798 9.906 0.073 1.00 87.50 92 LYS A CA 1
ATOM 737 C C . LYS A 1 92 ? -1.783 10.531 1.013 1.00 87.50 92 LYS A C 1
ATOM 739 O O . LYS A 1 92 ? -1.672 11.752 1.068 1.00 87.50 92 LYS A O 1
ATOM 744 N N . THR A 1 93 ? -1.064 9.721 1.787 1.00 87.56 93 THR A N 1
ATOM 745 C CA . THR A 1 93 ? -0.108 10.210 2.784 1.00 87.56 93 THR A CA 1
ATOM 746 C C . THR A 1 93 ? 1.291 9.665 2.529 1.00 87.56 93 THR A C 1
ATOM 748 O O . THR A 1 93 ? 1.482 8.609 1.934 1.00 87.56 93 THR A O 1
ATOM 751 N N . ASN A 1 94 ? 2.301 10.374 3.027 1.00 87.44 94 ASN A N 1
ATOM 752 C CA . ASN A 1 94 ? 3.712 10.006 2.888 1.00 87.44 94 ASN A CA 1
ATOM 753 C C . ASN A 1 94 ? 4.176 8.918 3.883 1.00 87.44 94 ASN A C 1
ATOM 755 O O . ASN A 1 94 ? 5.375 8.674 4.019 1.00 87.44 94 ASN A O 1
ATOM 759 N N . LYS A 1 95 ? 3.237 8.294 4.609 1.00 87.25 95 LYS A N 1
ATOM 760 C CA . LYS A 1 95 ? 3.512 7.257 5.619 1.00 87.25 95 LYS A CA 1
ATOM 761 C C . LYS A 1 95 ? 3.685 5.858 5.021 1.00 87.25 95 LYS A C 1
ATOM 763 O O . LYS A 1 95 ? 4.130 4.953 5.726 1.00 87.25 95 LYS A O 1
ATOM 768 N N . VAL A 1 96 ? 3.322 5.684 3.753 1.00 88.81 96 VAL A N 1
ATOM 769 C CA . VAL A 1 96 ? 3.485 4.445 2.988 1.00 88.81 96 VAL A CA 1
ATOM 770 C C . VAL A 1 96 ? 4.460 4.710 1.849 1.00 88.81 96 VAL A C 1
ATOM 772 O O . VAL A 1 96 ? 4.462 5.789 1.257 1.00 88.81 96 VAL A O 1
ATOM 775 N N . LEU A 1 97 ? 5.307 3.724 1.580 1.00 89.69 97 LEU A N 1
ATOM 776 C CA . LEU A 1 97 ? 6.226 3.723 0.455 1.00 89.69 97 LEU A CA 1
ATOM 777 C C . LEU A 1 97 ? 5.634 2.858 -0.657 1.00 89.69 97 LEU A C 1
ATOM 779 O O . LEU A 1 97 ? 5.235 1.720 -0.403 1.00 89.69 97 LEU A O 1
ATOM 783 N N . LEU A 1 98 ? 5.615 3.391 -1.873 1.00 87.88 98 LEU A N 1
ATOM 784 C CA . LEU A 1 98 ? 5.309 2.656 -3.090 1.00 87.88 98 LEU A CA 1
ATOM 785 C C . LEU A 1 98 ? 6.625 2.177 -3.700 1.00 87.88 98 LEU A C 1
ATOM 787 O O . LEU A 1 98 ? 7.539 2.969 -3.928 1.00 87.88 98 LEU A O 1
ATOM 791 N N . GLY A 1 99 ? 6.739 0.875 -3.912 1.00 85.75 99 GLY A N 1
ATOM 792 C CA . GLY A 1 99 ? 7.878 0.250 -4.556 1.00 85.75 99 GLY A CA 1
ATOM 793 C C . GLY A 1 99 ? 7.499 -0.319 -5.911 1.00 85.75 99 GLY A C 1
ATOM 794 O O . GLY A 1 99 ? 6.413 -0.865 -6.088 1.00 85.75 99 GLY A O 1
ATOM 795 N N . ILE A 1 100 ? 8.421 -0.185 -6.853 1.00 77.12 100 ILE A N 1
ATOM 796 C CA . ILE A 1 100 ? 8.386 -0.827 -8.166 1.00 77.12 100 ILE A CA 1
ATOM 797 C C . ILE A 1 100 ? 9.766 -1.460 -8.329 1.00 77.12 100 ILE A C 1
ATOM 799 O O . ILE A 1 100 ? 10.733 -0.925 -7.788 1.00 77.12 100 ILE A O 1
ATOM 803 N N . ASP A 1 101 ? 9.810 -2.623 -8.969 1.00 67.00 101 ASP A N 1
ATOM 804 C CA . ASP A 1 101 ? 10.965 -3.487 -9.242 1.00 67.00 101 ASP A CA 1
ATOM 805 C C . ASP A 1 101 ? 12.390 -2.966 -8.885 1.00 67.00 101 ASP A C 1
ATOM 807 O O . ASP A 1 101 ? 12.799 -1.840 -9.181 1.00 67.00 101 ASP A O 1
ATOM 811 N N . GLY A 1 102 ? 13.197 -3.827 -8.251 1.00 63.31 102 GLY A N 1
ATOM 812 C CA . GLY A 1 102 ? 14.586 -3.512 -7.880 1.00 63.31 102 GLY A CA 1
ATOM 813 C C . GLY A 1 102 ? 14.777 -2.734 -6.566 1.00 63.31 102 GLY A C 1
ATOM 814 O O . GLY A 1 102 ? 15.778 -2.036 -6.406 1.00 63.31 102 GLY A O 1
ATOM 815 N N . ASN A 1 103 ? 13.847 -2.855 -5.606 1.00 66.62 103 ASN A N 1
ATOM 816 C CA . ASN A 1 103 ? 13.900 -2.243 -4.259 1.00 66.62 103 ASN A CA 1
ATOM 817 C C . ASN A 1 103 ? 13.932 -0.705 -4.222 1.00 66.62 103 ASN A C 1
ATOM 819 O O . ASN A 1 103 ? 14.206 -0.120 -3.170 1.00 66.62 103 ASN A O 1
ATOM 823 N N . LYS A 1 104 ? 13.624 -0.029 -5.330 1.00 77.94 104 LYS A N 1
ATOM 824 C CA . LYS A 1 104 ? 13.457 1.422 -5.317 1.00 77.94 104 LYS A CA 1
ATOM 825 C C . LYS A 1 104 ? 12.055 1.752 -4.828 1.00 77.94 104 LYS A C 1
ATOM 827 O O . LYS A 1 104 ? 11.067 1.199 -5.304 1.00 77.94 104 LYS A O 1
ATOM 832 N N . THR A 1 105 ? 11.974 2.665 -3.872 1.00 85.31 105 THR A N 1
ATOM 833 C CA . THR A 1 105 ? 10.706 3.117 -3.305 1.00 85.31 105 THR A CA 1
ATOM 834 C C . THR A 1 105 ? 10.595 4.625 -3.382 1.00 85.31 105 THR A C 1
ATOM 836 O O . THR A 1 105 ? 11.596 5.317 -3.213 1.00 85.31 105 THR A O 1
ATOM 839 N N . PHE A 1 106 ? 9.380 5.119 -3.549 1.00 84.38 106 PHE A N 1
ATOM 840 C CA . PHE A 1 106 ? 9.039 6.531 -3.463 1.00 84.38 106 PHE A CA 1
ATOM 841 C C . PHE A 1 106 ? 7.788 6.707 -2.602 1.00 84.38 106 PHE A C 1
ATOM 843 O O . PHE A 1 106 ? 7.066 5.754 -2.307 1.00 84.38 106 PHE A O 1
ATOM 850 N N . LYS A 1 107 ? 7.536 7.930 -2.158 1.00 87.00 107 LYS A N 1
ATOM 851 C CA . LYS A 1 107 ? 6.367 8.301 -1.358 1.00 87.00 107 LYS A CA 1
ATOM 852 C C . LYS A 1 107 ? 5.735 9.573 -1.897 1.00 87.00 107 LYS A C 1
ATOM 854 O O . LYS A 1 107 ? 6.338 10.327 -2.659 1.00 87.00 107 LYS A O 1
ATOM 859 N N . ILE A 1 108 ? 4.512 9.837 -1.452 1.00 83.25 108 ILE A N 1
ATOM 860 C CA . ILE A 1 108 ? 3.841 11.106 -1.730 1.00 83.25 108 ILE A CA 1
ATOM 861 C C . ILE A 1 108 ? 4.712 12.269 -1.235 1.00 83.25 108 ILE A C 1
ATOM 863 O O . ILE A 1 108 ? 5.150 12.283 -0.082 1.00 83.25 108 ILE A O 1
ATOM 867 N N . GLY A 1 109 ? 4.941 13.241 -2.119 1.00 81.50 109 GLY A N 1
ATOM 868 C CA . GLY A 1 109 ? 5.778 14.416 -1.869 1.00 81.50 109 GLY A CA 1
ATOM 869 C C . GLY A 1 109 ? 7.228 14.297 -2.350 1.00 81.50 109 GLY A C 1
ATOM 870 O O . GLY A 1 109 ? 7.929 15.308 -2.337 1.00 81.50 109 GLY A O 1
ATOM 871 N N . ASP A 1 110 ? 7.678 13.121 -2.803 1.00 79.75 110 ASP A N 1
ATOM 872 C CA . ASP A 1 110 ? 8.980 12.992 -3.470 1.00 79.75 110 ASP A CA 1
ATOM 873 C C . ASP A 1 110 ? 8.984 13.753 -4.807 1.00 79.75 110 ASP A C 1
ATOM 875 O O . ASP A 1 110 ? 7.945 13.947 -5.451 1.00 79.75 110 ASP A O 1
ATOM 879 N N . LYS A 1 111 ? 10.160 14.211 -5.250 1.00 77.94 111 LYS A N 1
ATOM 880 C CA . LYS A 1 111 ? 10.252 14.992 -6.490 1.00 77.94 111 LYS A CA 1
ATOM 881 C C . LYS A 1 111 ? 9.981 14.082 -7.690 1.00 77.94 111 LYS A C 1
ATOM 883 O O . LYS A 1 111 ? 10.577 13.020 -7.812 1.00 77.94 111 LYS A O 1
ATOM 888 N N . ILE A 1 112 ? 9.203 14.551 -8.668 1.00 67.31 112 ILE A N 1
ATOM 889 C CA . ILE A 1 112 ? 8.910 13.800 -9.911 1.00 67.31 112 ILE A CA 1
ATOM 890 C C . ILE A 1 112 ? 10.194 13.365 -10.655 1.00 67.31 112 ILE A C 1
ATOM 892 O O . ILE A 1 112 ? 10.250 12.318 -11.291 1.00 67.31 112 ILE A O 1
ATOM 896 N N . MET A 1 113 ? 11.285 14.131 -10.562 1.00 61.81 113 MET A N 1
ATOM 897 C CA . 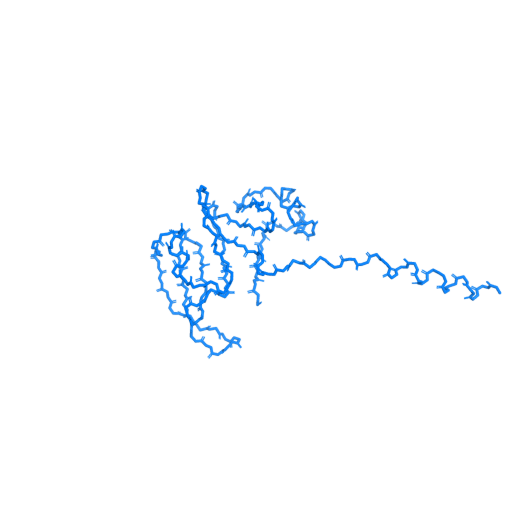MET A 1 113 ? 12.559 13.710 -11.172 1.00 61.81 113 MET A CA 1
ATOM 898 C C . MET A 1 113 ? 13.155 12.455 -10.516 1.00 61.81 113 MET A C 1
ATOM 900 O O . MET A 1 113 ? 13.888 11.711 -11.163 1.00 61.81 113 MET A O 1
ATOM 904 N N . GLU A 1 114 ? 12.856 12.221 -9.240 1.00 64.06 114 GLU A N 1
ATOM 905 C CA . GLU A 1 114 ? 13.290 11.035 -8.502 1.00 64.06 114 GLU A CA 1
ATOM 906 C C . GLU A 1 114 ? 12.446 9.820 -8.902 1.00 64.06 114 GLU A C 1
ATOM 908 O O . GLU A 1 114 ? 12.993 8.724 -9.020 1.00 64.06 114 GLU A O 1
ATOM 913 N N . THR A 1 115 ? 11.165 10.016 -9.243 1.00 62.88 115 THR A N 1
ATOM 914 C CA . THR A 1 115 ? 10.306 8.937 -9.755 1.00 62.88 115 THR A CA 1
ATOM 915 C C . THR A 1 115 ? 10.687 8.514 -11.173 1.00 62.88 115 THR A C 1
ATOM 917 O O . THR A 1 115 ? 10.631 7.322 -11.457 1.00 62.88 115 THR A O 1
ATOM 920 N N . LYS A 1 116 ? 11.211 9.407 -12.032 1.00 63.50 116 LYS A N 1
ATOM 921 C CA . LYS A 1 116 ? 11.732 9.036 -13.372 1.00 63.50 116 LYS A CA 1
ATOM 922 C C . LYS A 1 116 ? 12.908 8.050 -13.350 1.00 63.50 116 LYS A C 1
ATOM 924 O O . LYS A 1 116 ? 13.140 7.347 -14.329 1.00 63.50 116 LYS A O 1
ATOM 929 N N . ARG A 1 117 ? 13.639 7.942 -12.232 1.00 62.97 117 ARG A N 1
ATOM 930 C CA . ARG A 1 117 ? 14.683 6.908 -12.046 1.00 62.97 117 ARG A CA 1
ATOM 931 C C . ARG A 1 117 ? 14.119 5.500 -11.821 1.00 62.97 117 ARG A C 1
ATOM 933 O O . ARG A 1 117 ? 14.891 4.535 -11.809 1.00 62.97 117 ARG A O 1
ATOM 940 N N . VAL A 1 118 ? 12.818 5.410 -11.557 1.00 62.84 118 VAL A N 1
ATOM 941 C CA . VAL A 1 118 ? 12.080 4.185 -11.219 1.00 62.84 118 VAL A CA 1
ATOM 942 C C . VAL A 1 118 ? 11.031 3.882 -12.291 1.00 62.84 118 VAL A C 1
ATOM 944 O O . VAL A 1 118 ? 10.893 2.738 -12.699 1.00 62.84 118 VAL A O 1
ATOM 947 N N . ILE A 1 119 ? 10.354 4.916 -12.796 1.00 69.12 119 ILE A N 1
ATOM 948 C CA . ILE A 1 119 ? 9.333 4.875 -13.845 1.00 69.12 119 ILE A CA 1
ATOM 949 C C . ILE A 1 119 ? 9.798 5.812 -14.969 1.00 69.12 119 ILE A C 1
ATOM 951 O O . ILE A 1 119 ? 9.491 7.006 -14.934 1.00 69.12 119 ILE A O 1
ATOM 955 N N . PRO A 1 120 ? 10.570 5.329 -15.956 1.00 63.59 120 PRO A N 1
ATOM 956 C CA . PRO A 1 120 ? 11.200 6.218 -16.932 1.00 63.59 120 PRO A CA 1
ATOM 957 C C . PRO A 1 120 ? 10.205 7.045 -17.766 1.00 63.59 120 PRO A C 1
ATOM 959 O O . PRO A 1 120 ? 10.566 8.127 -18.219 1.00 63.59 120 PRO A O 1
ATOM 962 N N . HIS A 1 121 ? 8.957 6.579 -17.909 1.00 67.81 121 HIS A N 1
ATOM 963 C CA . HIS A 1 121 ? 7.855 7.289 -18.582 1.00 67.81 121 HIS A CA 1
ATOM 964 C C . HIS A 1 121 ? 6.768 7.768 -17.598 1.00 67.81 121 HIS A C 1
ATOM 966 O O . HIS A 1 121 ? 5.601 7.897 -17.958 1.00 67.81 121 HIS A O 1
ATOM 972 N N . GLY A 1 122 ? 7.133 7.996 -16.331 1.00 60.50 122 GLY A N 1
ATOM 973 C CA . GLY A 1 122 ? 6.230 8.555 -15.323 1.00 60.50 122 GLY A CA 1
ATOM 974 C C . GLY A 1 122 ? 5.764 9.979 -15.671 1.00 60.50 122 GLY A C 1
ATOM 975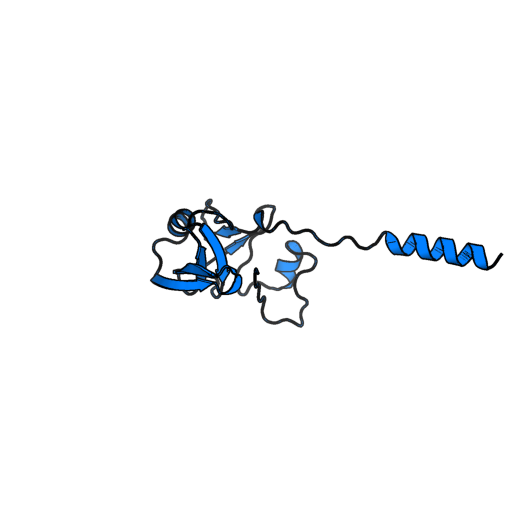 O O . GLY A 1 122 ? 6.358 10.618 -16.543 1.00 60.50 122 GLY A O 1
ATOM 976 N N . PRO A 1 123 ? 4.723 10.495 -14.989 1.00 54.56 123 PRO A N 1
ATOM 977 C CA . PRO A 1 123 ? 4.068 11.749 -15.353 1.00 54.56 123 PRO A CA 1
ATOM 978 C C . PRO A 1 123 ? 5.055 12.911 -15.496 1.00 54.56 123 PRO A C 1
ATOM 980 O O . PRO A 1 123 ? 5.963 13.096 -14.681 1.00 54.56 123 PRO A O 1
ATOM 983 N N . ASP A 1 124 ? 4.871 13.701 -16.553 1.00 54.09 124 ASP A N 1
ATOM 984 C CA . ASP A 1 124 ? 5.689 14.879 -16.809 1.00 54.09 124 ASP A CA 1
ATOM 985 C C . ASP A 1 124 ? 5.371 16.017 -15.833 1.00 54.09 124 ASP A C 1
ATOM 987 O O . ASP A 1 124 ? 4.320 16.053 -15.192 1.00 54.09 124 ASP A O 1
ATOM 991 N N . ARG A 1 125 ? 6.310 16.969 -15.731 1.00 48.50 125 ARG A N 1
ATOM 992 C CA . ARG A 1 125 ? 6.326 18.100 -14.778 1.00 48.50 125 ARG A CA 1
ATOM 993 C C . ARG A 1 125 ? 5.036 18.931 -14.710 1.00 48.50 125 ARG A C 1
ATOM 995 O O . ARG A 1 125 ? 4.873 19.694 -13.765 1.00 48.50 125 ARG A O 1
ATOM 1002 N N . THR A 1 126 ? 4.155 18.815 -15.694 1.00 46.22 126 THR A N 1
ATOM 1003 C CA . THR A 1 126 ? 2.857 19.493 -15.767 1.00 46.22 126 THR A CA 1
ATOM 1004 C C . THR A 1 126 ? 1.766 18.827 -14.925 1.00 46.22 126 THR A C 1
ATOM 1006 O O . THR A 1 126 ? 0.729 19.443 -14.700 1.00 46.22 126 THR A O 1
ATOM 1009 N N . THR A 1 127 ? 1.990 17.612 -14.414 1.00 43.94 127 THR A N 1
ATOM 1010 C CA . THR A 1 127 ? 0.986 16.856 -13.651 1.00 43.94 127 THR A CA 1
ATOM 1011 C C . THR A 1 127 ? 1.341 16.881 -12.165 1.00 43.94 127 THR A C 1
ATOM 1013 O O . THR A 1 127 ? 2.257 16.201 -11.712 1.00 43.94 127 THR A O 1
ATOM 1016 N N . THR A 1 128 ? 0.643 17.712 -11.390 1.00 37.16 128 THR A N 1
ATOM 1017 C CA . THR A 1 128 ? 0.926 17.956 -9.959 1.00 37.16 128 THR A CA 1
ATOM 1018 C C . THR A 1 128 ? 0.478 16.809 -9.043 1.00 37.16 128 THR A C 1
ATOM 1020 O O . THR A 1 128 ? 0.813 16.794 -7.861 1.00 37.16 128 THR A O 1
ATOM 1023 N N . LEU A 1 129 ? -0.267 15.835 -9.570 1.00 38.06 129 LEU A N 1
ATOM 1024 C CA . LEU A 1 129 ? -0.793 14.693 -8.829 1.00 38.06 129 LEU A CA 1
ATOM 1025 C C . LEU A 1 129 ? -0.524 13.407 -9.610 1.00 38.06 129 LEU A C 1
ATOM 1027 O O . LEU A 1 129 ? -0.905 13.279 -10.770 1.00 38.06 129 LEU A O 1
ATOM 1031 N N . ILE A 1 130 ? 0.131 12.451 -8.954 1.00 44.34 130 ILE A N 1
ATOM 1032 C CA . ILE A 1 130 ? 0.198 11.068 -9.419 1.00 44.34 130 ILE A CA 1
ATOM 1033 C C . ILE A 1 130 ? -1.139 10.425 -9.023 1.00 44.34 130 ILE A C 1
ATOM 1035 O O . ILE A 1 130 ? -1.289 9.959 -7.896 1.00 44.34 130 ILE A O 1
ATOM 1039 N N . ASP A 1 131 ? -2.128 10.463 -9.918 1.00 38.53 131 ASP A N 1
ATOM 1040 C CA . ASP A 1 131 ? -3.377 9.705 -9.766 1.00 38.53 131 ASP A CA 1
ATOM 1041 C C . ASP A 1 131 ? -3.143 8.295 -10.329 1.00 38.53 131 ASP A C 1
ATOM 1043 O O . ASP A 1 131 ? -3.342 8.029 -11.513 1.00 38.53 131 ASP A O 1
ATOM 1047 N N . LEU A 1 132 ? -2.603 7.401 -9.497 1.00 42.59 132 LEU A N 1
ATOM 1048 C CA . LEU A 1 132 ? -2.465 5.985 -9.842 1.00 42.59 132 LEU A CA 1
ATOM 1049 C C . LEU A 1 132 ? -3.813 5.300 -9.618 1.00 42.59 132 LEU A C 1
ATOM 1051 O O . LEU A 1 132 ? -4.058 4.704 -8.571 1.00 42.59 132 LEU A O 1
ATOM 1055 N N . LYS A 1 133 ? -4.702 5.408 -10.606 1.00 34.91 133 LYS A N 1
ATOM 1056 C CA . LYS A 1 133 ? -5.901 4.573 -10.672 1.00 34.91 133 LYS A CA 1
ATOM 1057 C C . LYS A 1 133 ? -5.534 3.247 -11.320 1.00 34.91 133 LYS A C 1
ATOM 1059 O O . LYS A 1 133 ? -5.298 3.188 -12.523 1.00 34.91 133 LYS A O 1
ATOM 1064 N N . PHE A 1 134 ? -5.474 2.201 -10.508 1.00 38.91 134 PHE A N 1
ATOM 1065 C CA . PHE A 1 134 ? -5.405 0.828 -10.990 1.00 38.91 134 PHE A CA 1
ATOM 1066 C C . PHE A 1 134 ? -6.849 0.349 -11.189 1.00 38.91 134 PHE A C 1
ATOM 1068 O O . PHE A 1 134 ? -7.580 0.221 -10.201 1.00 38.91 134 PHE A O 1
ATOM 1075 N N . LEU A 1 135 ? -7.253 0.241 -12.461 1.00 33.22 135 LEU A N 1
ATOM 1076 C CA . LEU A 1 135 ? -8.511 -0.357 -12.927 1.00 33.22 135 LEU A CA 1
ATOM 1077 C C . LEU A 1 135 ? -8.358 -1.873 -13.031 1.00 33.22 135 LEU A C 1
ATOM 1079 O O . LEU A 1 135 ? -7.278 -2.301 -13.500 1.00 33.22 135 LEU A O 1
#

Radius of gyration: 19.93 Å; chains: 1; bounding box: 36×32×71 Å

Foldseek 3Di:
DVVVVVVVVVVVVVPPDDDDDQPQQQKWKAFVPDPQTHGFFDFVVSVCVGQNAFPDKDWDQDPVVRFIWMWGHRPNKTFTDGPRTTHDIGADDQRMWIDGPPPDTDGPPDDVVSCCVVVVPPDDPVDPDDPPDDD

Secondary structure (DSSP, 8-state):
--HHHHHHHHHHHTT--------GGG-EEE-TT----EETT-BHHHHHHHH-S-SEEEEEEETTTTEEEEEEEETTEEEEEETTEEEEEE--STTSEEEETTTEEE-TTS-HHHHTTT-TTPPPTT---------